Protein AF-A0A4Q6GKX4-F1 (afdb_monomer)

Mean predicted aligned error: 3.66 Å

Foldseek 3Di:
DDDDPVCVVCVVVVVVLVVVCVVDDDDPLGCQVVLVSVVVVCVVVVWDWDACDSNSDIDTDDDDDDDD

Nearest PDB structures (foldseek):
  1xmb-assembly1_A  TM=8.849E-01  e=1.202E-01  Arabidopsis thaliana
  3ram-assembly1_B  TM=9.276E-01  e=4.057E-01  Staphylococcus aureus subsp. aureus N315
  2gre-assembly2_O  TM=7.240E-01  e=3.082E+00  Bacillus cereus

Radius of gyration: 14.63 Å; Cα contacts (8 Å, |Δi|>4): 43; chains: 1; bounding box: 28×35×39 Å

Sequence (68 aa):
MKLVEPILAFQSQLQAIRRDLHAHPELCYEEQRTADVVAARLTDWGIPIVRGLGVTGVVGMIKNGTSS

Solvent-accessible surface area (backbone atoms only — not comparable to full-atom values): 4336 Å² total; per-residue (Å²): 134,89,78,60,69,69,60,64,73,42,42,68,59,54,51,49,54,52,51,54,51,68,76,58,78,65,56,93,87,58,33,56,68,61,35,48,53,53,51,49,53,38,48,76,71,72,34,55,71,50,73,59,50,87,68,45,36,73,48,76,56,85,83,83,81,84,80,131

Structure (mmCIF, N/CA/C/O backbone):
data_AF-A0A4Q6GKX4-F1
#
_entry.id   AF-A0A4Q6GKX4-F1
#
loop_
_atom_site.group_PDB
_atom_site.id
_atom_site.type_symbol
_atom_site.label_atom_id
_atom_site.label_alt_id
_atom_site.label_comp_id
_atom_site.label_asym_id
_atom_site.label_entity_id
_atom_site.label_seq_id
_atom_site.pdbx_PDB_ins_code
_atom_site.Cartn_x
_atom_site.Cartn_y
_atom_site.Cartn_z
_atom_site.occupancy
_atom_site.B_iso_or_equiv
_atom_site.auth_seq_id
_atom_site.auth_comp_id
_atom_site.auth_asym_id
_atom_site.auth_atom_id
_atom_site.pdbx_PDB_model_num
ATOM 1 N N . MET A 1 1 ? 3.746 -3.439 26.688 1.00 79.25 1 MET A N 1
ATOM 2 C CA . MET A 1 1 ? 3.089 -2.328 25.961 1.00 79.25 1 MET A CA 1
ATOM 3 C C . MET A 1 1 ? 1.611 -2.671 25.817 1.00 79.25 1 MET A C 1
ATOM 5 O O . MET A 1 1 ? 1.331 -3.814 25.480 1.00 79.25 1 MET A O 1
ATOM 9 N N . LYS A 1 2 ? 0.675 -1.763 26.131 1.00 87.69 2 LYS A N 1
ATOM 10 C CA . LYS A 1 2 ? -0.764 -2.000 25.899 1.00 87.69 2 LYS A CA 1
ATOM 11 C C . LYS A 1 2 ? -1.105 -1.587 24.466 1.00 87.69 2 LYS A C 1
ATOM 13 O O . LYS A 1 2 ? -0.851 -0.445 24.100 1.00 87.69 2 LYS A O 1
ATOM 18 N N . LEU A 1 3 ? -1.624 -2.518 23.671 1.00 91.81 3 LEU A N 1
ATOM 19 C CA . LEU A 1 3 ? -2.102 -2.257 22.311 1.00 91.81 3 LEU A CA 1
ATOM 20 C C . LEU A 1 3 ? -3.576 -1.846 22.350 1.00 91.81 3 LEU A C 1
ATOM 22 O O . LEU A 1 3 ? -4.311 -2.290 23.230 1.00 91.81 3 LEU A O 1
ATOM 26 N N . VAL A 1 4 ? -4.003 -1.010 21.401 1.00 95.50 4 VAL A N 1
ATOM 27 C CA . VAL A 1 4 ? -5.425 -0.683 21.230 1.00 95.50 4 VAL A CA 1
ATOM 28 C C . VAL A 1 4 ? -6.148 -1.842 20.540 1.00 95.50 4 VAL A C 1
ATOM 30 O O . VAL A 1 4 ? -5.594 -2.471 19.636 1.00 95.50 4 VAL A O 1
ATOM 33 N N . GLU A 1 5 ? -7.385 -2.117 20.950 1.00 95.06 5 GLU A N 1
ATOM 34 C CA . GLU A 1 5 ? -8.187 -3.247 20.453 1.00 95.06 5 GLU A CA 1
ATOM 35 C C . GLU A 1 5 ? -8.319 -3.302 18.921 1.00 95.06 5 GLU A C 1
ATOM 37 O O . GLU A 1 5 ? -8.148 -4.392 18.369 1.00 95.06 5 GLU A O 1
ATOM 42 N N . PRO A 1 6 ? -8.506 -2.179 18.191 1.00 93.44 6 PRO A N 1
ATOM 43 C CA . PRO A 1 6 ? -8.571 -2.230 16.732 1.00 93.44 6 PRO A CA 1
ATOM 44 C C . PRO A 1 6 ? -7.304 -2.809 16.087 1.00 93.44 6 PRO A C 1
ATOM 46 O O . PRO A 1 6 ? -7.396 -3.571 15.131 1.00 93.44 6 PRO A O 1
ATOM 49 N N . ILE A 1 7 ? -6.113 -2.519 16.626 1.00 91.44 7 ILE A N 1
ATOM 50 C CA . ILE A 1 7 ? -4.853 -3.056 16.082 1.00 91.44 7 ILE A CA 1
ATOM 51 C C . ILE A 1 7 ? -4.802 -4.579 16.237 1.00 91.44 7 ILE A C 1
ATOM 53 O O . ILE A 1 7 ? -4.338 -5.269 15.330 1.00 91.44 7 ILE A O 1
ATOM 57 N N . LEU A 1 8 ? -5.301 -5.105 17.359 1.00 94.38 8 LEU A N 1
ATOM 58 C CA . LEU A 1 8 ? -5.389 -6.550 17.578 1.00 94.38 8 LEU A CA 1
ATOM 59 C C . LEU A 1 8 ? -6.349 -7.195 16.573 1.00 94.38 8 LEU A C 1
ATOM 61 O O . LEU A 1 8 ? -6.013 -8.218 15.981 1.00 94.38 8 LEU A O 1
ATOM 65 N N . ALA A 1 9 ? -7.497 -6.561 16.315 1.00 94.81 9 ALA A N 1
ATOM 66 C CA . ALA A 1 9 ? -8.463 -7.039 15.328 1.00 94.81 9 ALA A CA 1
ATOM 67 C C . ALA A 1 9 ? -7.877 -7.086 13.901 1.00 94.81 9 ALA A C 1
ATOM 69 O O . ALA A 1 9 ? -8.130 -8.035 13.160 1.00 94.81 9 ALA A O 1
ATOM 70 N N . PHE A 1 10 ? -7.041 -6.111 13.526 1.00 95.12 10 PHE A N 1
ATOM 71 C CA . PHE A 1 10 ? -6.407 -6.060 12.202 1.00 95.12 10 PHE A CA 1
ATOM 72 C C . PHE A 1 10 ? -5.125 -6.898 12.070 1.00 95.12 10 PHE A C 1
ATOM 74 O O . PHE A 1 10 ? -4.605 -7.031 10.959 1.00 95.12 10 PHE A O 1
ATOM 81 N N . GLN A 1 11 ? -4.609 -7.494 13.152 1.00 95.88 11 GLN A N 1
ATOM 82 C CA . GLN A 1 11 ? -3.303 -8.168 13.171 1.00 95.88 11 GLN A CA 1
ATOM 83 C C 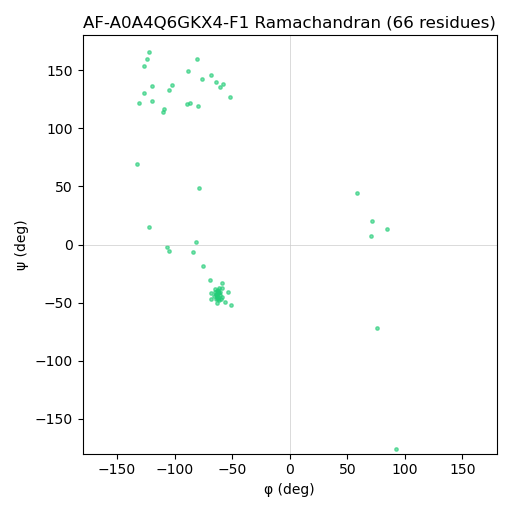. GLN A 1 11 ? -3.137 -9.185 12.032 1.00 95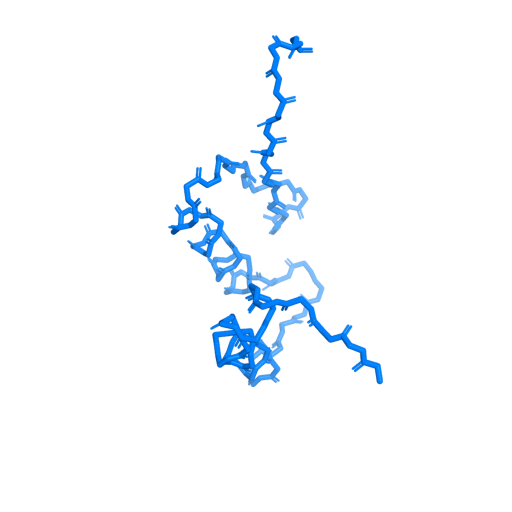.88 11 GLN A C 1
ATOM 85 O O . GLN A 1 11 ? -2.154 -9.134 11.288 1.00 95.88 11 GLN A O 1
A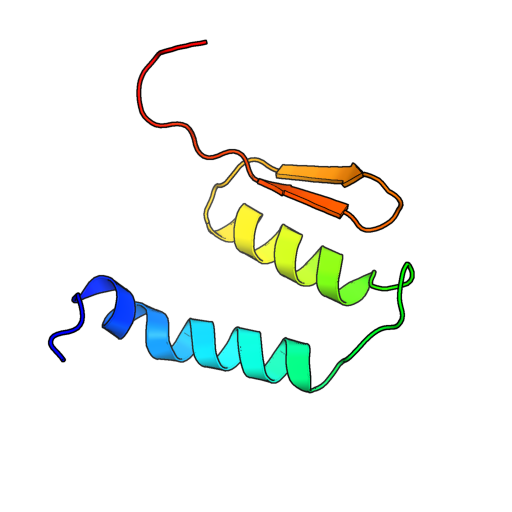TOM 90 N N . SER A 1 12 ? -4.097 -10.101 11.876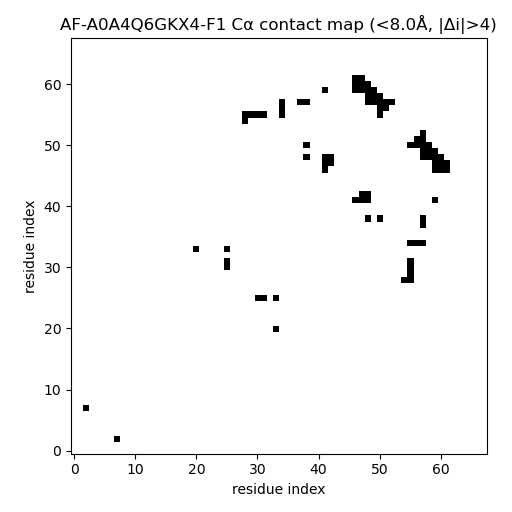 1.00 96.94 12 SER A N 1
ATOM 91 C CA . SER A 1 12 ? -4.032 -11.163 10.864 1.00 96.94 12 SER A CA 1
ATOM 92 C C . SER A 1 12 ? -4.019 -10.601 9.441 1.00 96.94 12 SER A C 1
ATOM 94 O O . SER A 1 12 ? -3.251 -11.071 8.599 1.00 96.94 12 SER A O 1
ATOM 96 N N . GLN A 1 13 ? -4.815 -9.561 9.182 1.00 96.06 13 GLN A N 1
ATOM 97 C CA . GLN A 1 13 ? -4.879 -8.904 7.877 1.00 96.06 13 GLN A CA 1
ATOM 98 C C . GLN A 1 13 ? -3.575 -8.163 7.559 1.00 96.06 13 GLN A C 1
ATOM 100 O O . GLN A 1 13 ? -3.021 -8.337 6.474 1.00 96.06 13 GLN A O 1
ATOM 105 N N . LEU A 1 14 ? -3.044 -7.388 8.508 1.00 95.69 14 LEU A N 1
ATOM 106 C CA . LEU A 1 14 ? -1.778 -6.665 8.342 1.00 95.69 14 LEU A CA 1
ATOM 107 C C . LEU A 1 14 ? -0.607 -7.629 8.117 1.00 95.69 14 LEU A C 1
ATOM 109 O O . LEU A 1 14 ? 0.238 -7.400 7.251 1.00 95.69 14 LEU A O 1
ATOM 113 N N . GLN A 1 15 ? -0.581 -8.748 8.845 1.00 97.81 15 GLN A N 1
ATOM 114 C CA . GLN A 1 15 ? 0.416 -9.796 8.652 1.00 97.81 15 GLN A CA 1
ATOM 115 C C . GLN A 1 15 ? 0.339 -10.407 7.247 1.00 97.81 15 GLN A C 1
ATOM 117 O O . GLN A 1 15 ? 1.383 -10.656 6.641 1.00 97.81 15 GLN A O 1
ATOM 122 N N . ALA A 1 16 ? -0.870 -10.656 6.737 1.00 97.94 16 ALA A N 1
ATOM 123 C CA . ALA A 1 16 ? -1.075 -11.186 5.393 1.00 97.94 16 ALA A CA 1
ATOM 124 C C . ALA A 1 16 ? -0.596 -10.198 4.320 1.00 97.94 16 ALA A C 1
ATOM 126 O O . ALA A 1 16 ? 0.178 -10.593 3.454 1.00 97.94 16 ALA A O 1
ATOM 127 N N . ILE A 1 17 ? -0.962 -8.914 4.434 1.00 97.62 17 ILE A N 1
ATOM 128 C CA . ILE A 1 17 ? -0.495 -7.853 3.524 1.00 97.62 17 ILE A CA 1
ATOM 129 C C . ILE A 1 17 ? 1.035 -7.800 3.512 1.00 97.62 17 ILE A C 1
ATOM 131 O O . ILE A 1 17 ? 1.649 -7.862 2.452 1.00 97.62 17 ILE A O 1
ATOM 135 N N . ARG A 1 18 ? 1.674 -7.765 4.688 1.00 98.25 18 ARG A N 1
ATOM 136 C CA . ARG A 1 18 ? 3.140 -7.737 4.787 1.00 98.25 18 ARG A CA 1
ATOM 137 C C . ARG A 1 18 ? 3.786 -8.956 4.126 1.00 98.25 18 ARG A C 1
ATOM 139 O O . ARG A 1 18 ? 4.794 -8.811 3.446 1.00 98.25 18 ARG A O 1
ATOM 146 N N . ARG A 1 19 ? 3.255 -10.160 4.366 1.00 98.56 19 ARG A N 1
ATOM 147 C CA . ARG A 1 19 ? 3.795 -11.401 3.783 1.00 98.56 19 ARG A CA 1
ATOM 148 C C . ARG A 1 19 ? 3.649 -11.417 2.265 1.00 98.56 19 ARG A C 1
ATOM 150 O O . ARG A 1 19 ? 4.602 -11.807 1.605 1.00 98.56 19 ARG A O 1
ATOM 157 N N . ASP A 1 20 ? 2.514 -10.963 1.740 1.00 98.56 20 ASP A N 1
ATOM 158 C CA . ASP A 1 20 ? 2.282 -10.865 0.298 1.00 98.56 20 ASP A CA 1
ATOM 159 C C . ASP A 1 20 ? 3.251 -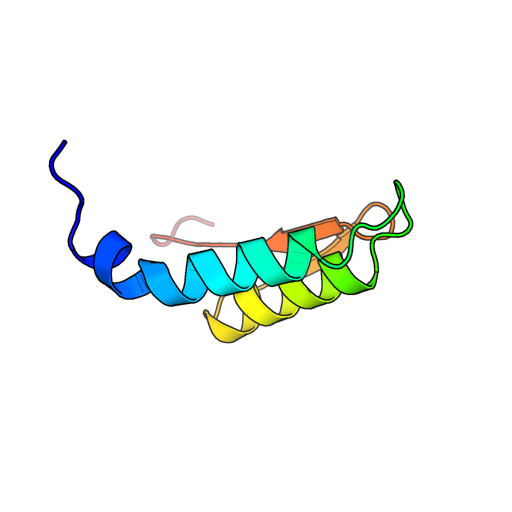9.886 -0.375 1.00 98.56 20 ASP A C 1
ATOM 161 O O . ASP A 1 20 ? 3.928 -10.255 -1.330 1.00 98.56 20 ASP A O 1
ATOM 165 N N . LEU A 1 21 ? 3.379 -8.666 0.153 1.00 98.38 21 LEU A N 1
ATOM 166 C CA . LEU A 1 21 ? 4.303 -7.671 -0.398 1.00 98.38 21 LEU A CA 1
ATOM 167 C C . LEU A 1 21 ? 5.762 -8.137 -0.307 1.00 98.38 21 LEU A C 1
ATOM 169 O O . LEU A 1 21 ? 6.533 -7.959 -1.241 1.00 98.38 21 LEU A O 1
ATOM 173 N N . HIS A 1 22 ? 6.141 -8.784 0.797 1.00 98.56 22 HIS A N 1
ATOM 174 C CA . HIS A 1 22 ? 7.498 -9.299 0.981 1.00 98.56 22 HIS A CA 1
ATOM 175 C C . HIS A 1 22 ? 7.833 -10.481 0.060 1.00 98.56 22 HIS A C 1
ATOM 177 O O . HIS A 1 22 ? 8.992 -10.659 -0.297 1.00 98.56 22 HIS A O 1
ATOM 183 N N . ALA A 1 23 ? 6.840 -11.296 -0.308 1.00 98.50 23 ALA A N 1
ATOM 184 C CA . ALA A 1 23 ? 7.025 -12.420 -1.224 1.00 98.50 23 ALA A CA 1
ATOM 185 C C . ALA A 1 23 ? 7.161 -11.983 -2.693 1.00 98.50 23 ALA A C 1
ATOM 187 O O . ALA A 1 23 ? 7.674 -12.749 -3.504 1.00 98.50 23 ALA A O 1
ATOM 188 N N . HIS A 1 24 ? 6.734 -10.763 -3.029 1.00 98.12 24 HIS A N 1
ATOM 189 C CA . HIS A 1 24 ? 6.723 -10.248 -4.397 1.00 98.12 24 HIS A CA 1
ATOM 190 C C . HIS A 1 24 ? 7.324 -8.830 -4.451 1.00 98.12 24 HIS A C 1
ATOM 192 O O . HIS A 1 24 ? 6.585 -7.858 -4.651 1.00 98.12 24 HIS A O 1
ATOM 198 N N . PRO A 1 25 ? 8.645 -8.694 -4.229 1.00 98.31 25 PRO A N 1
ATOM 199 C CA . PRO A 1 25 ? 9.327 -7.417 -4.377 1.00 98.31 25 PRO A CA 1
ATOM 200 C C . PRO A 1 25 ? 9.360 -6.991 -5.850 1.00 98.31 25 PRO A C 1
ATOM 202 O O . PRO A 1 25 ? 9.506 -7.823 -6.743 1.00 98.31 25 PRO A O 1
ATOM 205 N N . GLU A 1 26 ? 9.273 -5.687 -6.088 1.00 98.44 26 GLU A N 1
ATOM 206 C CA . GLU A 1 26 ? 9.372 -5.067 -7.413 1.00 98.44 26 GLU A CA 1
ATOM 207 C C . GLU A 1 26 ? 10.489 -4.010 -7.411 1.00 98.44 26 GLU A C 1
ATOM 209 O O . GLU A 1 26 ? 10.933 -3.562 -6.349 1.00 98.44 26 GLU A O 1
ATOM 214 N N . LEU A 1 27 ? 10.988 -3.658 -8.598 1.00 97.44 27 LEU A N 1
ATOM 215 C CA . LEU A 1 27 ? 12.041 -2.658 -8.771 1.00 97.44 27 LEU A CA 1
ATOM 216 C C . LEU A 1 27 ? 11.481 -1.237 -8.719 1.00 97.44 27 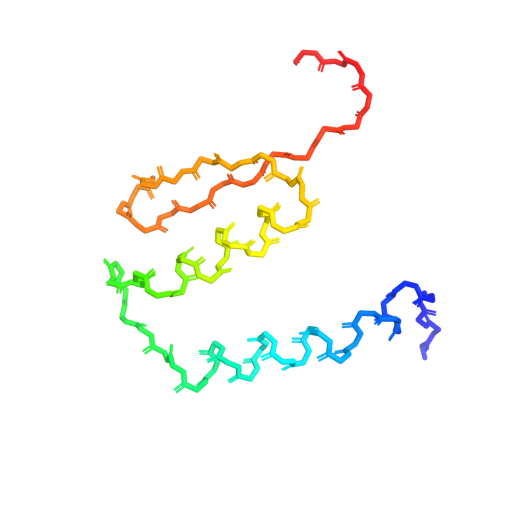LEU A C 1
ATOM 218 O O . LEU A 1 27 ? 10.302 -1.012 -8.985 1.00 97.44 27 LEU A O 1
ATOM 222 N N . CYS A 1 28 ? 12.373 -0.280 -8.450 1.00 94.31 28 CYS A N 1
ATOM 223 C CA . CYS A 1 28 ? 12.051 1.140 -8.491 1.00 94.31 28 CYS A CA 1
ATOM 224 C C . CYS A 1 28 ? 11.392 1.522 -9.827 1.00 94.31 28 CYS A C 1
ATOM 226 O O . CYS A 1 28 ? 11.985 1.294 -10.882 1.00 94.31 28 CYS A O 1
ATOM 228 N N . TYR A 1 29 ? 10.229 2.173 -9.754 1.00 92.69 29 TYR A N 1
ATOM 229 C CA . TYR A 1 29 ? 9.407 2.636 -10.883 1.00 92.69 29 TYR A CA 1
ATOM 230 C C . TYR A 1 29 ? 8.696 1.534 -11.688 1.00 92.69 29 TYR A C 1
ATOM 232 O O . TYR A 1 29 ? 8.068 1.828 -12.708 1.00 92.69 29 TYR A O 1
ATOM 240 N N . GLU A 1 30 ? 8.748 0.283 -11.230 1.00 96.62 30 GLU A N 1
ATOM 241 C CA . GLU A 1 30 ? 8.111 -0.876 -11.869 1.00 96.62 30 GLU A CA 1
ATOM 242 C C . GLU A 1 30 ? 7.129 -1.600 -10.930 1.00 96.62 30 GLU A C 1
ATOM 244 O O . GLU A 1 30 ? 6.704 -2.718 -11.209 1.00 96.62 30 GLU A O 1
ATOM 249 N N . GLU A 1 31 ? 6.724 -0.969 -9.826 1.00 97.50 31 GLU A N 1
ATOM 250 C CA . GLU A 1 31 ? 5.916 -1.565 -8.753 1.00 97.50 31 GLU A CA 1
ATOM 251 C C . GLU A 1 31 ? 4.414 -1.662 -9.086 1.00 97.50 31 GLU A C 1
ATOM 253 O O . GLU A 1 31 ? 3.552 -1.245 -8.307 1.00 97.50 31 GLU A O 1
ATOM 258 N N . GLN A 1 32 ? 4.081 -2.179 -10.271 1.00 97.44 32 GLN A N 1
ATOM 259 C CA . GLN A 1 32 ? 2.710 -2.233 -10.788 1.00 97.44 32 GLN A CA 1
ATOM 260 C C . GLN A 1 32 ? 1.798 -3.066 -9.881 1.00 97.44 32 GLN A C 1
ATOM 262 O O . GLN A 1 32 ? 0.728 -2.603 -9.474 1.00 97.44 32 GLN A O 1
ATOM 267 N N . ARG A 1 33 ? 2.244 -4.266 -9.486 1.00 98.06 33 ARG A N 1
ATOM 268 C CA . ARG A 1 33 ? 1.460 -5.173 -8.636 1.00 98.06 33 ARG A CA 1
ATOM 269 C C . ARG A 1 33 ? 1.307 -4.600 -7.233 1.00 98.06 33 ARG A C 1
ATOM 271 O O . ARG A 1 33 ? 0.226 -4.663 -6.652 1.00 98.06 33 ARG A O 1
ATOM 278 N N . THR A 1 34 ? 2.370 -4.031 -6.675 1.00 98.12 34 THR A N 1
ATOM 279 C CA . THR A 1 34 ? 2.345 -3.409 -5.346 1.00 98.12 34 THR A CA 1
ATOM 280 C C . THR A 1 34 ? 1.402 -2.210 -5.331 1.00 98.12 34 THR A C 1
ATOM 282 O O . THR A 1 34 ? 0.587 -2.093 -4.413 1.00 98.12 34 THR A O 1
ATOM 285 N N . ALA A 1 35 ? 1.439 -1.359 -6.360 1.00 98.06 35 ALA A N 1
ATOM 286 C CA . ALA A 1 35 ? 0.507 -0.245 -6.514 1.00 98.06 35 ALA A CA 1
ATOM 287 C C . ALA A 1 35 ? -0.950 -0.723 -6.623 1.00 98.06 35 ALA A C 1
ATOM 289 O O . ALA A 1 35 ? -1.833 -0.131 -5.998 1.00 98.06 35 ALA A O 1
ATOM 290 N N . ASP A 1 36 ? -1.210 -1.810 -7.359 1.00 98.00 36 ASP A N 1
ATOM 291 C CA . ASP A 1 36 ? -2.536 -2.435 -7.442 1.00 98.00 36 ASP A CA 1
ATOM 292 C C . ASP A 1 36 ? -3.012 -2.968 -6.085 1.00 98.00 36 ASP A C 1
ATOM 294 O O . ASP A 1 36 ? -4.150 -2.712 -5.691 1.00 98.00 36 ASP A O 1
ATOM 298 N N . VAL A 1 37 ? -2.145 -3.651 -5.328 1.00 98.12 37 VAL A N 1
ATOM 299 C CA . VAL A 1 37 ? -2.473 -4.147 -3.981 1.00 98.12 37 VAL A CA 1
ATOM 300 C C . VAL A 1 37 ? -2.849 -2.989 -3.057 1.00 98.12 37 VAL A C 1
ATOM 302 O O . VAL A 1 37 ? -3.866 -3.064 -2.367 1.00 98.12 37 VAL A O 1
ATOM 305 N N . VAL A 1 38 ? -2.071 -1.902 -3.045 1.00 97.75 38 VAL A N 1
ATOM 306 C CA . VAL A 1 38 ? -2.363 -0.721 -2.215 1.00 97.75 38 VAL A CA 1
ATOM 307 C C . VAL A 1 38 ? -3.682 -0.067 -2.632 1.00 97.75 38 VAL A C 1
ATOM 309 O O . VAL A 1 38 ? -4.521 0.217 -1.775 1.00 97.75 38 VAL A O 1
ATOM 312 N N . ALA A 1 39 ? -3.900 0.126 -3.935 1.00 98.12 39 ALA A N 1
ATOM 313 C CA . ALA A 1 39 ? -5.130 0.705 -4.469 1.00 98.12 39 ALA A CA 1
ATOM 314 C C . ALA A 1 39 ? -6.370 -0.129 -4.112 1.00 98.12 39 ALA A C 1
ATOM 316 O O . ALA A 1 39 ? -7.385 0.429 -3.688 1.00 98.12 39 ALA A O 1
ATOM 317 N N . ALA A 1 40 ? -6.277 -1.455 -4.230 1.00 97.81 40 ALA A N 1
ATOM 318 C CA . ALA A 1 40 ? -7.352 -2.369 -3.864 1.00 97.81 40 ALA A CA 1
ATOM 319 C C . ALA A 1 40 ? -7.677 -2.279 -2.368 1.00 97.81 40 ALA A C 1
ATOM 321 O O . ALA A 1 40 ? -8.834 -2.097 -2.012 1.00 97.81 40 ALA A O 1
ATOM 322 N N . ARG A 1 41 ? -6.668 -2.299 -1.483 1.00 97.31 41 ARG A N 1
ATOM 323 C CA . ARG A 1 41 ? -6.897 -2.192 -0.029 1.00 97.31 41 ARG A CA 1
ATOM 324 C C . ARG A 1 41 ? -7.543 -0.875 0.379 1.00 97.31 41 ARG A C 1
ATOM 326 O O . ARG A 1 41 ? -8.482 -0.887 1.166 1.00 97.31 41 ARG A O 1
ATOM 333 N N . LEU A 1 42 ? -7.068 0.247 -0.161 1.00 97.62 42 LEU A N 1
ATOM 334 C CA . LEU A 1 42 ? -7.666 1.556 0.114 1.00 97.62 42 LEU A CA 1
ATOM 335 C C . LEU A 1 42 ? -9.120 1.616 -0.374 1.00 97.62 42 LEU A C 1
ATOM 337 O O . LEU A 1 42 ? -9.984 2.112 0.346 1.00 97.62 42 LEU A O 1
ATOM 341 N N . THR A 1 43 ? -9.398 1.044 -1.547 1.00 97.44 43 THR A N 1
ATOM 342 C CA . THR A 1 43 ? -10.754 0.959 -2.105 1.00 97.44 43 THR A CA 1
ATOM 343 C C . THR A 1 43 ? -11.665 0.072 -1.250 1.00 97.44 43 THR A C 1
ATOM 345 O O . THR A 1 43 ? -12.775 0.489 -0.928 1.00 97.44 43 THR A O 1
ATOM 348 N N . ASP A 1 44 ? -11.191 -1.099 -0.806 1.00 96.69 44 ASP A N 1
ATOM 349 C CA . ASP A 1 44 ? -11.916 -2.008 0.099 1.00 96.69 44 ASP A CA 1
ATOM 350 C C . ASP A 1 44 ? -12.276 -1.327 1.430 1.00 96.69 44 ASP A C 1
ATOM 352 O O . ASP A 1 44 ? -13.315 -1.608 2.028 1.00 96.69 44 ASP A O 1
ATOM 356 N N . TRP A 1 45 ? -11.421 -0.418 1.904 1.00 95.44 45 TRP A N 1
ATOM 357 C CA . TRP A 1 45 ? -11.660 0.385 3.106 1.00 95.44 45 TRP A CA 1
ATOM 358 C C . TRP A 1 45 ? -12.551 1.612 2.862 1.00 95.44 45 TRP A C 1
ATOM 360 O O . TRP A 1 45 ? -12.784 2.387 3.789 1.00 95.44 45 TRP A O 1
ATOM 370 N N . GLY A 1 46 ? -13.051 1.806 1.638 1.00 96.69 46 GLY A N 1
ATOM 371 C CA . GLY A 1 46 ? -13.895 2.944 1.270 1.00 96.69 46 GLY A CA 1
ATOM 372 C C . GLY A 1 46 ? -13.144 4.275 1.204 1.00 96.69 46 GLY A C 1
ATOM 373 O O . GLY A 1 46 ? -13.767 5.331 1.301 1.00 96.69 46 GLY A O 1
ATOM 374 N N . ILE A 1 47 ? -11.816 4.245 1.062 1.00 97.75 47 ILE A N 1
ATOM 375 C CA . ILE A 1 47 ? -10.974 5.440 0.972 1.00 97.75 47 ILE A CA 1
ATOM 376 C C . ILE A 1 47 ? -10.860 5.848 -0.503 1.00 97.75 47 ILE A C 1
ATOM 378 O O . ILE A 1 47 ? -10.361 5.063 -1.311 1.00 97.75 47 ILE A O 1
ATOM 382 N N . PRO A 1 48 ? -11.270 7.074 -0.878 1.00 97.06 48 PRO A N 1
ATOM 383 C CA . PRO A 1 48 ? -11.058 7.594 -2.223 1.00 97.06 48 PRO A CA 1
ATOM 384 C C . PRO A 1 48 ? -9.570 7.662 -2.572 1.00 97.06 48 PRO A C 1
ATOM 386 O O . PRO A 1 48 ? -8.763 8.144 -1.770 1.00 97.06 48 PRO A O 1
ATOM 389 N N . ILE A 1 49 ? -9.218 7.225 -3.783 1.00 98.12 49 ILE A N 1
ATOM 390 C CA . ILE A 1 49 ? -7.830 7.190 -4.252 1.00 98.12 49 ILE A CA 1
ATOM 391 C C . ILE A 1 49 ? -7.623 7.913 -5.582 1.00 98.12 49 ILE A C 1
ATOM 393 O O . ILE A 1 49 ? -8.513 7.974 -6.428 1.00 98.12 49 ILE A O 1
ATOM 397 N N . VAL A 1 50 ? -6.396 8.389 -5.783 1.00 97.75 50 VAL A N 1
ATOM 398 C CA . VAL A 1 50 ? -5.848 8.833 -7.069 1.00 97.75 50 VAL A CA 1
ATOM 399 C C . VAL A 1 50 ? -4.630 7.966 -7.393 1.00 97.75 50 VAL A C 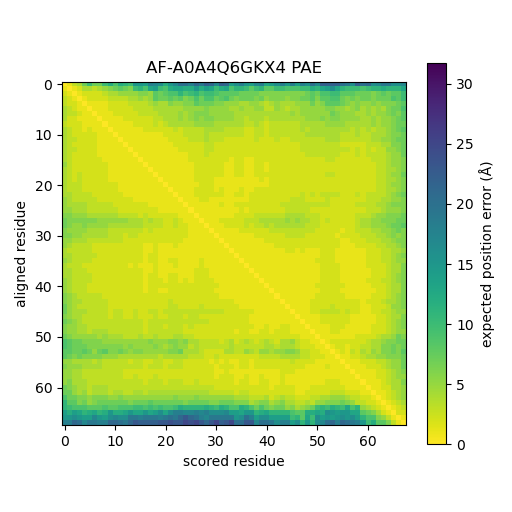1
ATOM 401 O O . VAL A 1 50 ? -3.819 7.685 -6.510 1.00 97.75 50 VAL A O 1
ATOM 404 N N . ARG A 1 51 ? -4.505 7.524 -8.650 1.00 97.00 51 ARG A N 1
ATOM 405 C CA . ARG A 1 51 ? -3.419 6.656 -9.143 1.00 97.00 51 ARG A CA 1
ATOM 406 C C . ARG A 1 51 ? -2.658 7.315 -10.295 1.00 97.00 51 ARG A C 1
ATOM 408 O O . ARG A 1 51 ? -3.156 8.262 -10.898 1.00 97.00 51 ARG A O 1
ATOM 415 N N . GLY A 1 52 ? -1.487 6.772 -10.629 1.00 92.38 52 GLY A N 1
ATOM 416 C CA . GLY A 1 52 ? -0.701 7.178 -11.802 1.00 92.38 52 GLY A CA 1
ATOM 417 C C . GLY A 1 52 ? 0.201 8.390 -11.563 1.00 92.38 52 GLY A C 1
ATOM 418 O O . GLY A 1 52 ? 0.716 8.982 -12.509 1.00 92.38 52 GLY A O 1
ATOM 419 N N . LEU A 1 53 ? 0.403 8.776 -10.301 1.00 92.12 53 LEU A N 1
ATOM 420 C CA . LEU A 1 53 ? 1.319 9.851 -9.928 1.00 92.12 53 LEU A CA 1
ATOM 421 C C . LEU A 1 53 ? 2.749 9.311 -9.935 1.00 92.12 53 LEU A C 1
ATOM 423 O O . LEU A 1 53 ? 3.048 8.381 -9.197 1.00 92.12 53 LEU A O 1
ATOM 427 N N . GLY A 1 54 ? 3.637 9.867 -10.761 1.00 91.44 54 GLY A N 1
ATOM 428 C CA . GLY A 1 54 ? 5.010 9.356 -10.852 1.00 91.44 54 GLY A CA 1
ATOM 429 C C . GLY A 1 54 ? 5.065 7.876 -11.255 1.00 91.44 54 GLY A C 1
ATOM 430 O O . GLY A 1 54 ? 5.809 7.108 -10.657 1.00 91.44 54 GLY A O 1
ATOM 431 N N . VAL A 1 55 ? 4.262 7.486 -12.254 1.00 94.12 55 VAL A N 1
ATOM 432 C CA . VAL A 1 55 ? 4.094 6.113 -12.773 1.00 94.12 55 VAL A CA 1
ATOM 433 C C . VAL A 1 55 ? 3.248 5.214 -11.860 1.00 94.12 55 VAL A C 1
ATOM 435 O O . VAL A 1 55 ? 2.101 4.933 -12.202 1.00 94.12 55 VAL A O 1
ATOM 438 N N . THR A 1 56 ? 3.758 4.791 -10.702 1.00 97.50 56 THR A N 1
ATOM 439 C CA . THR A 1 56 ? 3.112 3.784 -9.826 1.00 97.50 56 THR A CA 1
ATOM 440 C C . THR A 1 56 ? 2.487 4.369 -8.556 1.00 97.50 56 THR A C 1
ATOM 442 O O . THR A 1 56 ? 1.850 3.650 -7.787 1.00 97.50 56 THR A O 1
ATOM 445 N N . GLY A 1 57 ? 2.606 5.680 -8.325 1.00 97.19 57 GLY A N 1
ATOM 446 C CA . GLY A 1 57 ? 2.133 6.323 -7.100 1.00 97.19 57 GLY A CA 1
ATOM 447 C C . GLY A 1 57 ? 0.615 6.260 -6.906 1.00 97.19 57 GLY A C 1
ATOM 448 O O . GLY A 1 57 ? -0.175 6.459 -7.838 1.00 97.19 57 GLY A O 1
ATOM 449 N N . VAL A 1 58 ? 0.224 6.025 -5.650 1.00 98.06 58 VAL A N 1
ATOM 450 C CA . VAL A 1 58 ? -1.162 5.968 -5.168 1.00 98.06 58 VAL A CA 1
ATOM 451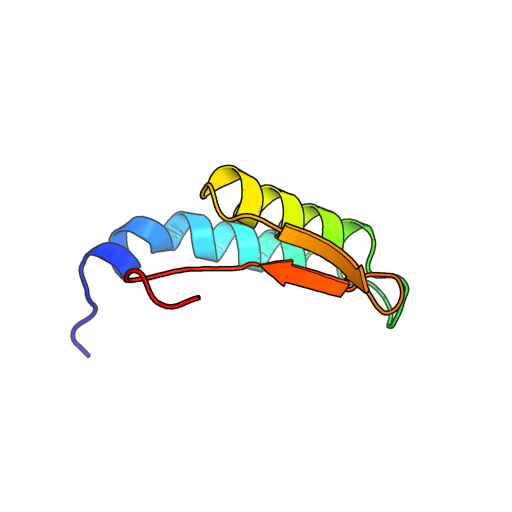 C C . VAL A 1 58 ? -1.318 6.924 -3.987 1.00 98.06 58 VAL A C 1
ATOM 453 O O . VAL A 1 58 ? -0.536 6.879 -3.040 1.00 98.06 58 VAL A O 1
ATOM 456 N N . VAL A 1 59 ? -2.343 7.774 -4.026 1.00 97.94 59 VAL A N 1
ATOM 457 C CA . VAL A 1 59 ? -2.687 8.712 -2.947 1.00 97.94 59 VAL A CA 1
ATOM 458 C C . VAL A 1 59 ? -4.095 8.404 -2.456 1.00 97.94 59 VAL A C 1
ATOM 460 O O . VAL A 1 59 ? -5.029 8.417 -3.251 1.00 97.94 59 VAL A O 1
ATOM 463 N N . GLY A 1 60 ? -4.245 8.142 -1.155 1.00 97.12 60 GLY A N 1
ATOM 464 C CA . GLY A 1 60 ? -5.539 7.975 -0.488 1.00 97.12 60 GLY A CA 1
ATOM 465 C C . GLY A 1 60 ? -5.933 9.226 0.295 1.00 97.12 60 GLY A C 1
ATOM 466 O O . GLY A 1 60 ? -5.097 9.820 0.976 1.00 97.12 60 GLY A O 1
ATOM 467 N N . MET A 1 61 ? -7.201 9.625 0.213 1.00 95.75 61 MET A N 1
ATOM 468 C CA . MET A 1 61 ? -7.723 10.820 0.881 1.00 95.75 61 MET A CA 1
ATOM 469 C C . MET A 1 61 ? -8.656 10.430 2.025 1.00 95.75 61 MET A C 1
ATOM 471 O O . MET A 1 61 ? -9.741 9.902 1.800 1.00 95.75 61 MET A O 1
ATOM 475 N N . ILE A 1 62 ? -8.253 10.728 3.259 1.00 95.00 62 ILE A N 1
ATOM 476 C CA . ILE A 1 62 ? -9.085 10.537 4.450 1.00 95.00 62 ILE A CA 1
ATOM 477 C C . ILE A 1 62 ? -9.496 11.916 4.947 1.00 95.00 62 ILE A C 1
ATOM 479 O O . ILE A 1 62 ? -8.651 12.720 5.337 1.00 95.00 62 ILE A O 1
ATOM 483 N N . LYS A 1 63 ? -10.799 12.191 4.935 1.00 91.25 63 LYS A N 1
ATOM 484 C CA . LYS A 1 63 ? -11.361 13.442 5.438 1.00 91.25 63 LYS A CA 1
ATOM 485 C C . LYS A 1 63 ? -12.026 13.195 6.785 1.00 91.25 63 LYS A C 1
ATOM 487 O O . LYS A 1 63 ? -12.808 12.262 6.929 1.00 91.25 63 LYS A O 1
ATOM 492 N N . ASN A 1 64 ? -11.739 14.057 7.753 1.00 91.88 64 ASN A N 1
ATOM 493 C CA . ASN A 1 64 ? -12.468 14.117 9.012 1.00 91.88 64 ASN A CA 1
ATOM 494 C C . ASN A 1 64 ? -12.851 15.576 9.291 1.00 91.88 64 ASN A C 1
ATOM 496 O O . ASN A 1 64 ? -11.979 16.440 9.346 1.00 91.88 64 ASN A O 1
ATOM 500 N N . GLY A 1 65 ? -14.148 15.847 9.437 1.00 89.94 65 GLY A N 1
ATOM 501 C CA . GLY A 1 65 ? -14.698 17.204 9.507 1.00 89.94 65 GLY A CA 1
ATOM 502 C C . GLY A 1 65 ? -15.128 17.772 8.147 1.00 89.94 65 GLY A C 1
ATOM 503 O O . GLY A 1 65 ? -15.115 17.086 7.125 1.00 89.94 65 GLY A O 1
ATOM 504 N N . THR A 1 66 ? -15.562 19.034 8.141 1.00 87.94 66 THR A N 1
ATOM 505 C CA . THR A 1 66 ? -16.233 19.670 6.989 1.00 87.94 66 THR A CA 1
ATOM 506 C C . THR A 1 66 ? -15.366 20.649 6.204 1.00 87.94 66 THR A C 1
ATOM 508 O O . THR A 1 66 ? -15.800 21.097 5.146 1.00 87.94 66 THR A O 1
ATOM 511 N N . SER A 1 67 ? -14.149 20.951 6.662 1.00 77.31 67 SER A N 1
ATOM 512 C CA . SER A 1 67 ? -13.251 21.897 5.988 1.00 77.31 67 SER A CA 1
ATOM 513 C C . SER A 1 67 ? -12.948 21.471 4.552 1.00 77.31 67 SER A C 1
ATOM 515 O O . SER A 1 67 ? -12.780 20.278 4.281 1.00 77.31 67 SER A O 1
ATOM 517 N N . SER A 1 68 ? -12.951 22.445 3.643 1.00 66.38 68 SER A N 1
ATOM 518 C CA . SER A 1 68 ? -12.640 22.276 2.220 1.00 66.38 68 SER A CA 1
ATOM 519 C C . SER A 1 68 ? -11.186 21.892 1.999 1.00 66.38 68 SER A C 1
ATOM 521 O O . SER A 1 68 ? -10.321 22.510 2.659 1.00 66.38 68 SER A O 1
#

Secondary structure (DSSP, 8-state):
-PPPHHHHHHHHHHHHHHHHHHHS---TT--HHHHHHHHHHHHHTT--EE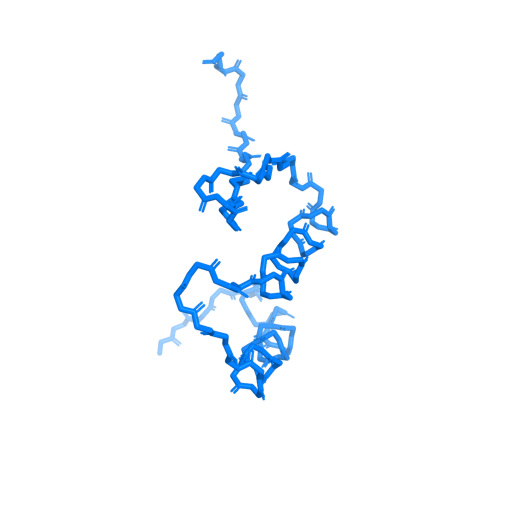EEETTTEEEE----SS--

pLDDT: mean 95.06, std 5.3, range [66.38, 98.56]